Protein AF-A0AA39I7A7-F1 (afdb_monomer_lite)

Secondary structure (DSSP, 8-state):
------------------B-TTT-PBP-EE-EEETTTTEEE-GGGPPEEE-GGG-EEE-----B-SS---GGGTT-TTTHHHHHHHBTTTTTHHHHHTT----S-TT-S-S-STT-

Structure (mmCIF, N/CA/C/O backbone):
data_AF-A0AA39I7A7-F1
#
_entry.id   AF-A0AA39I7A7-F1
#
loop_
_atom_site.group_PDB
_atom_site.id
_atom_site.type_symbol
_atom_site.label_atom_id
_atom_site.label_alt_id
_atom_site.label_comp_id
_atom_site.label_asym_id
_atom_site.label_entity_id
_atom_site.label_seq_id
_atom_site.pdbx_PDB_ins_code
_atom_site.Cartn_x
_atom_site.Cartn_y
_atom_site.Cartn_z
_atom_site.occupancy
_atom_site.B_iso_or_equiv
_atom_site.auth_seq_id
_atom_site.auth_comp_id
_atom_site.auth_asym_id
_atom_site.auth_atom_id
_atom_site.pdbx_PDB_model_num
ATOM 1 N N . MET A 1 1 ? 18.114 45.024 33.161 1.00 41.19 1 MET A N 1
ATOM 2 C CA . MET A 1 1 ? 17.557 44.837 31.804 1.00 41.19 1 MET A CA 1
ATOM 3 C C . MET A 1 1 ? 18.056 43.497 31.281 1.00 41.19 1 MET A C 1
ATOM 5 O O . MET A 1 1 ? 19.151 43.435 30.750 1.00 41.19 1 MET A O 1
ATOM 9 N N . ILE A 1 2 ? 17.320 42.414 31.535 1.00 47.56 2 ILE A N 1
ATOM 10 C CA . ILE A 1 2 ? 17.619 41.074 31.006 1.00 47.56 2 ILE A CA 1
ATOM 11 C C . ILE A 1 2 ? 16.322 40.621 30.344 1.00 47.56 2 ILE A C 1
ATOM 13 O O . ILE A 1 2 ? 15.436 40.072 30.991 1.00 47.56 2 ILE A O 1
ATOM 17 N N . THR A 1 3 ? 16.140 40.982 29.078 1.00 48.12 3 THR A N 1
ATOM 18 C CA . THR A 1 3 ? 15.045 40.455 28.263 1.00 48.12 3 THR A CA 1
ATOM 19 C C . THR A 1 3 ? 15.424 39.038 27.871 1.00 48.12 3 THR A C 1
ATOM 21 O O . THR A 1 3 ? 16.186 38.827 26.930 1.00 48.12 3 THR A O 1
ATOM 24 N N . SER A 1 4 ? 14.936 38.076 28.652 1.00 51.12 4 SER A N 1
ATOM 25 C CA . SER A 1 4 ? 14.983 36.651 28.353 1.00 51.12 4 SER A CA 1
ATOM 26 C C . SER A 1 4 ? 14.329 36.394 26.999 1.00 51.12 4 SER A C 1
ATOM 28 O O . SER A 1 4 ? 13.106 36.343 26.879 1.00 51.12 4 SER A O 1
ATOM 30 N N . VAL A 1 5 ? 15.160 36.238 25.972 1.00 51.59 5 VAL A N 1
ATOM 31 C CA . VAL A 1 5 ? 14.781 35.668 24.681 1.00 51.59 5 VAL A CA 1
ATOM 32 C C . VAL A 1 5 ? 14.544 34.180 24.925 1.00 51.59 5 VAL A C 1
ATOM 34 O O . VAL A 1 5 ? 15.424 33.346 24.732 1.00 51.59 5 VAL A O 1
ATOM 37 N N . ILE A 1 6 ? 13.356 33.844 25.431 1.00 55.53 6 ILE A N 1
ATOM 38 C CA . ILE A 1 6 ? 12.844 32.476 25.405 1.00 55.53 6 ILE A CA 1
ATOM 39 C C . ILE A 1 6 ? 12.492 32.221 23.944 1.00 55.53 6 ILE A C 1
ATOM 41 O O . ILE A 1 6 ? 11.380 32.476 23.485 1.00 55.53 6 ILE A O 1
ATOM 45 N N . LEU A 1 7 ? 13.508 31.800 23.195 1.00 52.06 7 LEU A N 1
ATOM 46 C CA . LEU A 1 7 ? 13.380 31.235 21.867 1.00 52.06 7 LEU A CA 1
ATOM 47 C C . LEU A 1 7 ? 12.585 29.938 22.037 1.00 52.06 7 LEU A C 1
ATOM 49 O O . LEU A 1 7 ? 13.145 28.874 22.287 1.00 52.06 7 LEU A O 1
ATOM 53 N N . LEU A 1 8 ? 11.257 30.061 22.008 1.00 49.97 8 LEU A N 1
ATOM 54 C CA . LEU A 1 8 ? 10.341 28.939 21.899 1.00 49.97 8 LEU A CA 1
ATOM 55 C C .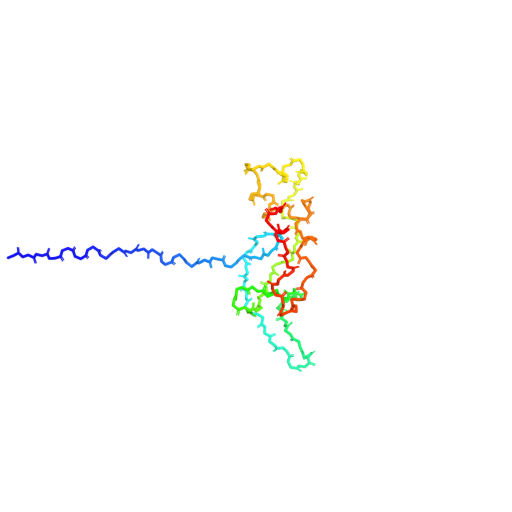 LEU A 1 8 ? 10.705 28.220 20.605 1.00 49.97 8 LEU A C 1
ATOM 57 O O . LEU A 1 8 ? 10.324 28.640 19.513 1.00 49.97 8 LEU A O 1
ATOM 61 N N . CYS A 1 9 ? 11.503 27.165 20.738 1.00 48.16 9 CYS A N 1
ATOM 62 C CA . CYS A 1 9 ? 11.735 26.194 19.695 1.00 48.16 9 CYS A CA 1
ATOM 63 C C . CYS A 1 9 ? 10.372 25.618 19.301 1.00 48.16 9 CYS A C 1
ATOM 65 O O . CYS A 1 9 ? 9.880 24.672 19.915 1.00 48.16 9 CYS A O 1
ATOM 67 N N . LEU A 1 10 ? 9.751 26.213 18.283 1.00 47.69 10 LEU A N 1
ATOM 68 C CA . LEU A 1 10 ? 8.667 25.629 17.509 1.00 47.69 10 LEU A CA 1
ATOM 69 C C . LEU A 1 10 ? 9.258 24.445 16.740 1.00 47.69 10 LEU A C 1
ATOM 71 O O . LEU A 1 10 ? 9.457 24.507 15.531 1.00 47.69 10 LEU A O 1
ATOM 75 N N . PHE A 1 11 ? 9.597 23.372 17.451 1.00 49.75 11 PHE A N 1
ATOM 76 C CA . PHE A 1 11 ? 9.712 22.073 16.821 1.00 49.75 11 PHE A CA 1
ATOM 77 C C . PHE A 1 11 ? 8.293 21.720 16.377 1.00 49.75 11 PHE A C 1
ATOM 79 O O . PHE A 1 11 ? 7.427 21.559 17.244 1.00 49.75 11 PHE A O 1
ATOM 86 N N . PRO A 1 12 ? 7.997 21.646 15.065 1.00 48.38 12 PRO A N 1
ATOM 87 C CA . PRO A 1 12 ? 6.757 21.026 14.648 1.00 48.38 12 PRO A CA 1
ATOM 88 C C . PRO A 1 12 ? 6.789 19.626 15.250 1.00 48.38 12 PRO A C 1
ATOM 90 O O . PRO A 1 12 ? 7.730 18.866 15.026 1.00 48.38 12 PRO A O 1
ATOM 93 N N . LEU A 1 13 ? 5.809 19.334 16.102 1.00 52.47 13 LEU A N 1
ATOM 94 C CA . LEU A 1 13 ? 5.603 18.013 16.662 1.00 52.47 13 LEU A CA 1
ATOM 95 C C . LEU A 1 13 ? 5.380 17.096 15.457 1.00 52.47 13 LEU A C 1
ATOM 97 O O . LEU A 1 13 ? 4.290 17.080 14.885 1.00 52.47 13 LEU A O 1
ATOM 101 N N . SER A 1 14 ? 6.440 16.437 14.992 1.00 50.28 14 SER A N 1
ATOM 102 C CA . SER A 1 14 ? 6.410 15.544 13.843 1.00 50.28 14 SER A CA 1
ATOM 103 C C . SER A 1 14 ? 5.451 14.413 14.180 1.00 50.28 14 SER A C 1
ATOM 105 O O . SER A 1 14 ? 5.834 13.434 14.820 1.00 50.28 14 SER A O 1
ATOM 107 N N . ARG A 1 15 ? 4.172 14.560 13.819 1.00 58.16 15 ARG A N 1
ATOM 108 C CA . ARG A 1 15 ? 3.214 13.461 13.879 1.00 58.16 15 ARG A CA 1
ATOM 109 C C . ARG A 1 15 ? 3.771 12.393 12.951 1.00 58.16 15 ARG A C 1
ATOM 111 O O . ARG A 1 15 ? 3.800 12.588 11.739 1.00 58.16 15 ARG A O 1
ATOM 118 N N . ALA A 1 16 ? 4.283 11.310 13.530 1.00 64.44 16 ALA A N 1
ATOM 119 C CA . ALA A 1 16 ? 4.681 10.144 12.766 1.00 64.44 16 ALA A CA 1
ATOM 120 C C . ALA A 1 16 ? 3.446 9.681 11.986 1.00 64.44 16 ALA A C 1
ATOM 122 O O . ALA A 1 16 ? 2.440 9.303 12.587 1.00 64.44 16 ALA A O 1
ATOM 123 N N . VAL A 1 17 ? 3.496 9.803 10.660 1.00 71.44 17 VAL A N 1
ATOM 124 C CA . VAL A 1 17 ? 2.422 9.328 9.791 1.00 71.44 17 VAL A CA 1
ATOM 125 C C . VAL A 1 17 ? 2.440 7.809 9.883 1.00 71.44 17 VAL A C 1
ATOM 127 O O . VAL A 1 17 ? 3.432 7.182 9.508 1.00 71.44 17 VAL A O 1
ATOM 130 N N . LEU A 1 18 ? 1.375 7.226 10.436 1.00 80.50 18 LEU A N 1
ATOM 131 C CA . LEU A 1 18 ? 1.188 5.780 10.401 1.00 80.50 18 LEU A CA 1
ATOM 132 C C . LEU A 1 18 ? 1.091 5.364 8.933 1.00 80.50 18 LEU A C 1
ATOM 134 O O . LEU A 1 18 ? 0.263 5.887 8.187 1.00 80.50 18 LEU A O 1
ATOM 138 N N . THR A 1 19 ? 1.968 4.454 8.527 1.00 81.81 19 THR A N 1
ATOM 139 C CA . THR A 1 19 ? 2.011 3.929 7.166 1.00 81.81 19 THR A CA 1
ATOM 140 C C . THR A 1 19 ? 1.565 2.482 7.166 1.00 81.81 19 THR A C 1
ATOM 142 O O . THR A 1 19 ? 1.840 1.720 8.094 1.00 81.81 19 THR A O 1
ATOM 145 N N . CYS A 1 20 ? 0.830 2.132 6.125 1.00 79.25 20 CYS A N 1
ATOM 146 C CA . CYS A 1 20 ? 0.351 0.792 5.893 1.00 79.25 20 CYS A CA 1
ATOM 147 C C . CYS A 1 20 ? 1.482 -0.080 5.345 1.00 79.25 20 CYS A C 1
ATOM 149 O O . CYS A 1 20 ? 2.291 0.396 4.540 1.00 79.25 20 CYS A O 1
ATOM 151 N N . PRO A 1 21 ? 1.546 -1.353 5.755 1.00 74.69 21 PRO A N 1
ATOM 152 C CA . PRO A 1 21 ? 2.501 -2.290 5.187 1.00 74.69 21 PRO A CA 1
ATOM 153 C C . PRO A 1 21 ? 2.214 -2.524 3.692 1.00 74.69 21 PRO A C 1
ATOM 155 O O . PRO A 1 21 ? 1.129 -2.221 3.192 1.00 74.69 21 PRO A O 1
ATOM 158 N N . GLY A 1 22 ? 3.206 -3.021 2.954 1.00 76.25 22 GLY A N 1
ATOM 159 C CA . GLY A 1 22 ? 3.090 -3.278 1.516 1.00 76.25 22 GLY A CA 1
ATOM 160 C C . GLY A 1 22 ? 3.241 -2.030 0.640 1.00 76.25 22 GLY A C 1
ATOM 161 O O . GLY A 1 22 ? 4.215 -1.945 -0.095 1.00 76.25 22 GLY A O 1
ATOM 162 N N . ASN A 1 23 ? 2.335 -1.046 0.723 1.00 75.56 23 ASN A N 1
ATOM 163 C CA . ASN A 1 23 ? 2.344 0.128 -0.176 1.00 75.56 23 ASN A CA 1
ATOM 164 C C . ASN A 1 23 ? 2.809 1.448 0.474 1.00 75.56 23 ASN A C 1
ATOM 166 O O . ASN A 1 23 ? 2.674 2.509 -0.126 1.00 75.56 23 ASN A O 1
ATOM 170 N N . LEU A 1 24 ? 3.267 1.425 1.737 1.00 79.62 24 LEU A N 1
ATOM 171 C CA . LEU A 1 24 ? 3.657 2.605 2.546 1.00 79.62 24 LEU A CA 1
ATOM 172 C C . LEU A 1 24 ? 2.682 3.797 2.480 1.00 79.62 24 LEU A C 1
ATOM 174 O O . LEU A 1 24 ? 3.045 4.937 2.787 1.00 79.62 24 LEU A O 1
ATOM 178 N N . GLY A 1 25 ? 1.432 3.538 2.098 1.00 79.44 25 GLY A N 1
ATOM 179 C CA . GLY A 1 25 ? 0.380 4.535 2.030 1.00 79.44 25 GLY A CA 1
ATOM 180 C C . GLY A 1 25 ? -0.001 4.993 3.435 1.00 79.44 25 GLY A C 1
ATOM 181 O O . GLY A 1 25 ? 0.217 4.261 4.403 1.00 79.44 25 GLY A O 1
ATOM 182 N N . PRO A 1 26 ? -0.565 6.198 3.588 1.00 82.75 26 PRO A N 1
ATOM 183 C CA . PRO A 1 26 ? -1.030 6.649 4.888 1.00 82.75 26 PRO A CA 1
ATOM 184 C C . PRO A 1 26 ? -2.206 5.786 5.359 1.00 82.75 26 PRO A C 1
ATOM 186 O O . PRO A 1 26 ? -3.164 5.567 4.615 1.00 82.75 26 PRO A O 1
ATOM 189 N N . ALA A 1 27 ? -2.161 5.348 6.615 1.00 84.75 27 ALA A N 1
ATOM 190 C CA . ALA A 1 27 ? -3.357 4.872 7.296 1.00 84.75 27 ALA A CA 1
ATOM 191 C C . ALA A 1 27 ? -4.306 6.062 7.487 1.00 84.75 27 ALA A C 1
ATOM 193 O O . ALA A 1 27 ? -3.882 7.124 7.954 1.00 84.75 27 ALA A O 1
ATOM 194 N N . TYR A 1 28 ? -5.573 5.911 7.101 1.00 85.12 28 TYR A N 1
ATOM 195 C CA . TYR A 1 28 ? -6.494 7.050 7.006 1.00 85.12 28 TYR A CA 1
ATOM 196 C C . TYR A 1 28 ? -7.603 7.056 8.068 1.00 85.12 28 TYR A C 1
ATOM 198 O O . TYR A 1 28 ? -8.206 8.104 8.294 1.00 85.12 28 TYR A O 1
ATOM 206 N N . LEU A 1 29 ? -7.869 5.930 8.742 1.00 87.31 29 LEU A N 1
ATOM 207 C CA . LEU A 1 29 ? -8.895 5.836 9.789 1.00 87.31 29 LEU A CA 1
ATOM 208 C C . LEU A 1 29 ? -8.586 4.701 10.777 1.00 87.31 29 LEU A C 1
ATOM 210 O O . LEU A 1 29 ? -8.018 3.695 10.375 1.00 87.31 29 LEU A O 1
ATOM 214 N N . GLU A 1 30 ? -8.964 4.846 12.048 1.00 88.50 30 GLU A N 1
ATOM 215 C CA . GLU A 1 30 ? -9.006 3.729 13.008 1.00 88.50 30 GLU A CA 1
ATOM 216 C C . GLU A 1 30 ? -10.235 2.854 12.705 1.00 88.50 30 GLU A C 1
ATOM 218 O O . GLU A 1 30 ? -11.311 3.371 12.401 1.00 88.50 30 GLU A O 1
ATOM 223 N N . CYS A 1 31 ? -10.086 1.536 12.750 1.00 88.19 31 CYS A N 1
ATOM 224 C CA . CYS A 1 31 ? -11.194 0.627 12.483 1.00 88.19 31 CYS A CA 1
ATOM 225 C C . CYS A 1 31 ? -12.327 0.804 13.488 1.00 88.19 31 CYS A C 1
ATOM 227 O O . CYS A 1 31 ? -12.093 1.060 14.670 1.00 88.19 31 CYS A O 1
ATOM 229 N N . LYS A 1 32 ? -13.562 0.628 13.015 1.00 91.12 32 LYS A N 1
ATOM 230 C CA . LYS A 1 32 ? -14.742 0.641 13.875 1.00 91.12 32 LYS A CA 1
ATOM 231 C C . LYS A 1 32 ? -15.255 -0.781 14.040 1.00 91.12 32 LYS A C 1
ATOM 233 O O . LYS A 1 32 ? -15.397 -1.493 13.053 1.00 91.12 32 LYS A O 1
ATOM 238 N N . TYR A 1 33 ? -15.570 -1.164 15.269 1.00 88.94 33 TYR A N 1
ATOM 239 C CA . TYR A 1 33 ? -16.266 -2.416 15.525 1.00 88.94 33 TYR A CA 1
ATOM 240 C C . TYR A 1 33 ? -17.723 -2.312 15.054 1.00 88.94 33 TYR A C 1
ATOM 242 O O . TYR A 1 33 ? -18.431 -1.370 15.424 1.00 88.94 33 TYR A O 1
ATOM 250 N N . ASP A 1 34 ? -18.147 -3.255 14.220 1.00 88.75 34 ASP A N 1
ATOM 251 C CA . ASP A 1 34 ? -19.524 -3.418 13.765 1.00 88.75 34 ASP A CA 1
ATOM 252 C C . ASP A 1 34 ? -20.184 -4.542 14.576 1.00 88.75 34 ASP A C 1
ATOM 254 O O . ASP A 1 34 ? -19.743 -5.692 14.527 1.00 88.75 34 ASP A O 1
ATOM 258 N N . GLU A 1 35 ? -21.211 -4.202 15.361 1.00 92.06 35 GLU A N 1
ATOM 259 C CA . GLU A 1 35 ? -21.904 -5.152 16.242 1.00 92.06 35 GLU A CA 1
ATOM 260 C C . GLU A 1 35 ? -22.780 -6.145 15.467 1.00 92.06 35 GLU A C 1
ATOM 262 O O . GLU A 1 35 ? -22.934 -7.284 15.908 1.00 92.06 35 GLU A O 1
ATOM 267 N N . ASP A 1 36 ? -23.310 -5.750 14.306 1.00 91.25 36 ASP A N 1
ATOM 268 C CA . ASP A 1 36 ? -24.191 -6.592 13.490 1.00 91.25 36 ASP A CA 1
ATOM 269 C C . ASP A 1 36 ? -23.396 -7.712 12.804 1.00 91.25 36 ASP A C 1
ATOM 271 O O . ASP A 1 36 ? -23.874 -8.839 12.657 1.00 91.25 36 ASP A O 1
ATOM 275 N N . LEU A 1 37 ? -22.158 -7.408 12.404 1.00 85.62 37 LEU A N 1
ATOM 276 C CA . LEU A 1 37 ? -21.224 -8.362 11.798 1.00 85.62 37 LEU A CA 1
ATOM 277 C C . LEU A 1 37 ? -20.288 -9.024 12.820 1.00 85.62 37 LEU A C 1
ATOM 279 O O . LEU A 1 37 ? -19.632 -10.016 12.500 1.00 85.62 37 LEU A O 1
ATOM 283 N N . GLY A 1 38 ? -20.199 -8.477 14.034 1.00 86.06 38 GLY A N 1
ATOM 284 C CA . GLY A 1 38 ? -19.309 -8.949 15.093 1.00 86.06 38 GLY A CA 1
ATOM 285 C C . GLY A 1 38 ? -17.816 -8.790 14.780 1.00 86.06 38 GLY A C 1
ATOM 286 O O . GLY A 1 38 ? -17.003 -9.542 15.325 1.00 86.06 38 GLY A O 1
ATOM 287 N N . GLN A 1 39 ? -17.433 -7.848 13.911 1.00 84.94 39 GLN A N 1
ATOM 288 C CA . GLN A 1 39 ? -16.052 -7.673 13.437 1.00 84.94 39 GLN A CA 1
ATOM 289 C C . GLN A 1 39 ? -15.657 -6.199 13.256 1.00 84.94 39 GLN A C 1
ATOM 291 O O . GLN A 1 39 ? -16.507 -5.326 13.104 1.00 84.94 39 GLN A O 1
ATOM 296 N N . ASP A 1 40 ? -14.349 -5.925 13.227 1.00 84.69 40 ASP A N 1
ATOM 297 C CA . ASP A 1 40 ? -13.819 -4.601 12.882 1.00 84.69 40 ASP A CA 1
ATOM 298 C C . ASP A 1 40 ? -13.925 -4.349 11.376 1.00 84.69 40 ASP A C 1
ATOM 300 O O . ASP A 1 40 ? -13.484 -5.173 10.571 1.00 84.69 40 ASP A O 1
ATOM 304 N N . VAL A 1 41 ? -14.476 -3.198 10.995 1.00 87.75 41 VAL A N 1
ATOM 305 C CA . VAL A 1 41 ? -14.730 -2.832 9.600 1.00 87.75 41 VAL A CA 1
ATOM 306 C C . VAL A 1 41 ? -14.145 -1.471 9.240 1.00 87.75 41 VAL A C 1
ATOM 308 O O . VAL A 1 41 ? -14.021 -0.561 10.069 1.00 87.75 41 VAL A O 1
ATOM 311 N N . CYS A 1 42 ? -13.840 -1.329 7.952 1.00 86.00 42 CYS A N 1
ATOM 312 C CA . CYS A 1 42 ? -13.484 -0.071 7.313 1.00 86.00 42 CYS A CA 1
ATOM 313 C C . CYS A 1 42 ? -14.542 0.354 6.290 1.00 86.00 42 CYS A C 1
ATOM 315 O O . CYS A 1 42 ? -15.224 -0.492 5.701 1.00 86.00 42 CYS A O 1
ATOM 317 N N . PRO A 1 43 ? -14.663 1.665 6.017 1.00 79.25 43 PRO A N 1
ATOM 318 C CA . PRO A 1 43 ? -15.478 2.142 4.909 1.00 79.25 43 PRO A CA 1
ATOM 319 C C . PRO A 1 43 ? -14.936 1.610 3.572 1.00 79.25 43 PRO A C 1
ATOM 321 O O . PRO A 1 43 ? -13.742 1.378 3.422 1.00 79.25 43 PRO A O 1
ATOM 324 N N . ALA A 1 44 ? -15.825 1.423 2.593 1.00 73.62 44 ALA A N 1
ATOM 325 C CA . ALA A 1 44 ? -15.502 0.904 1.257 1.00 73.62 44 ALA A CA 1
ATOM 326 C C . ALA A 1 44 ? -14.954 -0.541 1.200 1.00 73.62 44 ALA A C 1
ATOM 328 O O . ALA A 1 44 ? -14.452 -0.956 0.159 1.00 73.62 44 ALA A O 1
ATOM 329 N N . GLY A 1 45 ? -15.092 -1.325 2.277 1.00 64.00 45 GLY A N 1
ATOM 330 C CA . GLY A 1 45 ? -14.752 -2.752 2.271 1.00 64.00 45 GLY A CA 1
ATOM 331 C C . GLY A 1 45 ? -13.251 -3.047 2.270 1.00 64.00 45 GLY A C 1
ATOM 332 O O . GLY A 1 45 ? -12.854 -4.149 1.905 1.00 64.00 45 GLY A O 1
ATOM 333 N N . THR A 1 46 ? -12.413 -2.081 2.658 1.00 75.00 46 THR A N 1
ATOM 334 C CA . THR A 1 46 ? -10.986 -2.337 2.889 1.00 75.00 46 THR A CA 1
ATOM 335 C C . THR A 1 46 ? -10.776 -3.125 4.180 1.00 75.00 46 THR A C 1
ATOM 337 O O . THR A 1 46 ? -11.626 -3.132 5.070 1.00 75.00 46 THR A O 1
ATOM 340 N N . GLU A 1 47 ? -9.619 -3.760 4.316 1.00 74.25 47 GLU A N 1
ATOM 341 C CA . GLU A 1 47 ? -9.309 -4.562 5.496 1.00 74.25 47 GLU A CA 1
ATOM 342 C C . GLU A 1 47 ? -8.723 -3.726 6.642 1.00 74.25 47 GLU A C 1
ATOM 344 O O . GLU A 1 47 ? -8.045 -2.712 6.442 1.00 74.25 47 GLU A O 1
ATOM 349 N N . CYS A 1 48 ? -8.994 -4.186 7.863 1.00 81.38 48 CYS A N 1
ATOM 350 C CA . CYS A 1 48 ? -8.433 -3.646 9.092 1.00 81.38 48 CYS A CA 1
ATOM 351 C C . CYS A 1 48 ? -7.060 -4.247 9.373 1.00 81.38 48 CYS A C 1
ATOM 353 O O . CYS A 1 48 ? -6.936 -5.454 9.577 1.00 81.38 48 CYS A O 1
ATOM 355 N N . VAL A 1 49 ? -6.040 -3.398 9.475 1.00 78.25 49 VAL A N 1
ATOM 356 C CA .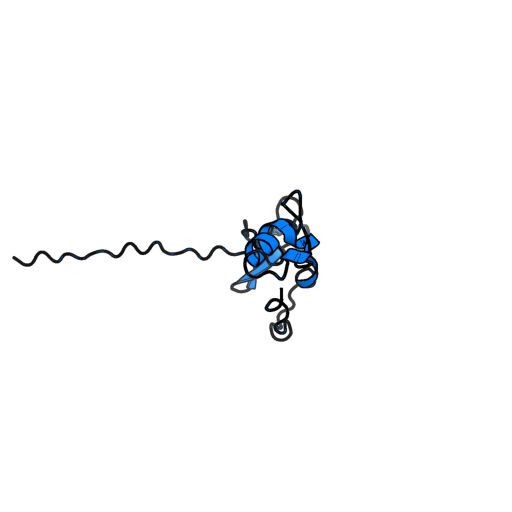 VAL A 1 49 ? -4.664 -3.814 9.762 1.00 78.25 49 VAL A CA 1
ATOM 357 C C . VAL A 1 49 ? -4.267 -3.348 11.155 1.00 78.25 49 VAL A C 1
ATOM 359 O O . VAL A 1 49 ? -4.386 -2.168 11.478 1.00 78.25 49 VAL A O 1
ATOM 362 N N . THR A 1 50 ? -3.771 -4.261 11.990 1.00 78.00 50 THR A N 1
ATOM 363 C CA . THR A 1 50 ? -3.197 -3.898 13.290 1.00 78.00 50 THR A CA 1
ATOM 364 C C . THR A 1 50 ? -1.884 -3.150 13.075 1.00 78.00 50 THR A C 1
ATOM 366 O O . THR A 1 50 ? -0.944 -3.678 12.486 1.00 78.00 50 THR A O 1
ATOM 369 N N . LEU A 1 51 ? -1.824 -1.915 13.557 1.00 74.94 51 LEU A N 1
ATOM 370 C CA . LEU A 1 51 ? -0.634 -1.075 13.570 1.00 74.94 51 LEU A CA 1
ATOM 371 C C . LEU A 1 51 ? -0.203 -0.833 15.027 1.00 74.94 51 LEU A C 1
ATOM 373 O O . LEU A 1 51 ? -0.476 -1.630 15.926 1.00 74.94 51 LEU A O 1
ATOM 377 N N . ARG A 1 52 ? 0.537 0.257 15.244 1.00 71.62 52 ARG A N 1
ATOM 378 C CA . ARG A 1 52 ? 1.129 0.639 16.527 1.00 71.62 52 ARG A CA 1
ATOM 379 C C . ARG A 1 52 ? 0.118 0.561 17.682 1.00 71.62 52 ARG A C 1
ATOM 381 O O . ARG A 1 52 ? -1.030 0.976 17.534 1.00 71.62 52 ARG A O 1
ATOM 388 N N . ASP A 1 53 ? 0.599 0.082 18.830 1.00 75.31 53 ASP A N 1
ATOM 389 C CA . ASP A 1 53 ? -0.157 -0.020 20.084 1.00 75.31 53 ASP A CA 1
ATOM 390 C C . ASP A 1 53 ? -1.398 -0.932 19.977 1.00 75.31 53 ASP A C 1
ATOM 392 O O . ASP A 1 53 ? -2.425 -0.664 20.593 1.00 75.31 53 ASP A O 1
ATOM 396 N N . GLU A 1 54 ? -1.306 -1.991 19.158 1.00 72.56 54 GLU A N 1
ATOM 397 C CA . GLU A 1 54 ? -2.355 -3.006 18.928 1.00 72.56 54 GLU A CA 1
ATOM 398 C C . GLU A 1 54 ? -3.670 -2.457 18.349 1.00 72.56 54 GLU A C 1
ATOM 400 O O . GLU A 1 54 ? -4.674 -3.165 18.252 1.00 72.56 54 GLU A O 1
ATOM 405 N N . LYS A 1 55 ? -3.664 -1.201 17.904 1.00 83.25 55 LYS A N 1
ATOM 406 C CA . LYS A 1 55 ? -4.817 -0.558 17.282 1.00 83.25 55 LYS A CA 1
ATOM 407 C C . LYS A 1 55 ? -4.941 -0.943 15.819 1.00 83.25 55 LYS A C 1
ATOM 409 O O . LYS A 1 55 ? -3.947 -1.013 15.100 1.00 83.25 55 LYS A O 1
ATOM 414 N N . LYS A 1 56 ? -6.174 -1.129 15.356 1.00 84.31 56 LYS A N 1
ATOM 415 C CA . LYS A 1 56 ? -6.474 -1.465 13.962 1.00 84.31 56 LYS A CA 1
ATOM 416 C C . LYS A 1 56 ? -6.796 -0.211 13.164 1.00 84.31 56 LYS A C 1
ATOM 418 O O . LYS A 1 56 ? -7.544 0.640 13.632 1.00 84.31 56 LYS A O 1
ATOM 423 N N . TYR A 1 57 ? -6.259 -0.115 11.956 1.00 85.25 57 TYR A N 1
ATOM 424 C CA . TYR A 1 57 ? -6.488 1.001 11.050 1.00 85.25 57 TYR A CA 1
ATOM 425 C C . TYR A 1 57 ? -6.841 0.524 9.647 1.00 85.25 57 TYR A C 1
ATOM 427 O O . TYR A 1 57 ? -6.445 -0.556 9.211 1.00 85.25 57 TYR A O 1
ATOM 435 N N . CYS A 1 58 ? -7.552 1.387 8.938 1.00 85.31 58 CYS A N 1
ATOM 436 C CA . CYS A 1 58 ? -7.917 1.231 7.550 1.00 85.31 58 CYS A CA 1
ATOM 437 C C . CYS A 1 58 ? -6.773 1.675 6.651 1.00 85.31 58 CYS A C 1
ATOM 439 O O . CYS A 1 58 ? -6.282 2.810 6.734 1.00 85.31 58 CYS A O 1
ATOM 441 N N . CYS A 1 59 ? -6.384 0.756 5.780 1.00 83.00 59 CYS A N 1
ATOM 442 C CA . CYS A 1 59 ? -5.342 0.944 4.793 1.00 83.00 59 CYS A CA 1
ATOM 443 C C . CYS A 1 59 ? -5.938 0.943 3.386 1.00 83.00 59 CYS A C 1
ATOM 445 O O . CYS A 1 59 ? -6.944 0.269 3.145 1.00 83.00 59 CYS A O 1
ATOM 447 N N . PRO A 1 60 ? -5.366 1.715 2.446 1.00 81.19 60 PRO A N 1
ATOM 448 C CA . PRO A 1 60 ? -5.729 1.568 1.046 1.00 81.19 60 PRO A CA 1
ATOM 449 C C . PRO A 1 60 ? -5.361 0.154 0.564 1.00 81.19 60 PRO A C 1
ATOM 451 O O . PRO A 1 60 ? -4.438 -0.453 1.120 1.00 81.19 60 PRO A O 1
ATOM 454 N N . PRO A 1 61 ? -6.050 -0.371 -0.465 1.00 79.94 61 PRO A N 1
ATOM 455 C CA . PRO A 1 61 ? -5.687 -1.651 -1.057 1.00 79.94 61 PRO A CA 1
ATOM 456 C C . PRO A 1 61 ? -4.227 -1.624 -1.525 1.00 79.94 61 PRO A C 1
ATOM 458 O O . PRO A 1 61 ? -3.735 -0.613 -2.038 1.00 79.94 61 PRO A O 1
ATOM 461 N N . CYS A 1 62 ? -3.517 -2.733 -1.316 1.00 80.94 62 CYS A N 1
ATOM 462 C CA . CYS A 1 62 ? -2.128 -2.836 -1.735 1.00 80.94 62 CYS A CA 1
ATOM 463 C C . CYS A 1 62 ? -2.053 -3.151 -3.233 1.00 80.94 62 CYS A C 1
ATOM 465 O O . CYS A 1 62 ? -2.257 -4.287 -3.662 1.00 80.94 62 CYS A O 1
ATOM 467 N N . GLU A 1 63 ? -1.780 -2.122 -4.034 1.00 85.94 63 GLU A N 1
ATOM 468 C CA . GLU A 1 63 ? -1.746 -2.188 -5.495 1.00 85.94 63 GLU A CA 1
ATOM 469 C C . GLU A 1 63 ? -0.662 -1.267 -6.071 1.00 85.94 63 GLU A C 1
ATOM 471 O O . GLU A 1 63 ? -0.112 -0.409 -5.376 1.00 85.94 63 GLU A O 1
ATOM 476 N N . ASP A 1 64 ? -0.359 -1.440 -7.358 1.00 91.12 64 ASP A N 1
ATOM 477 C CA . ASP A 1 64 ? 0.508 -0.515 -8.084 1.00 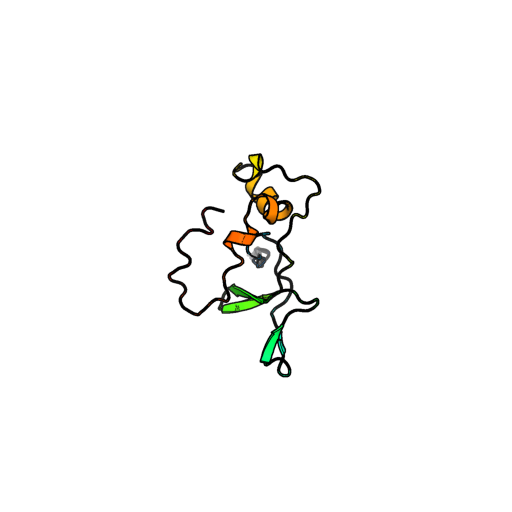91.12 64 ASP A CA 1
ATOM 478 C C . ASP A 1 64 ? -0.271 0.767 -8.408 1.00 91.12 64 ASP A C 1
ATOM 480 O O . ASP A 1 64 ? -1.331 0.723 -9.032 1.00 91.12 64 ASP A O 1
ATOM 484 N N . LEU A 1 65 ? 0.259 1.911 -7.977 1.00 90.25 65 LEU A N 1
ATOM 485 C CA . LEU A 1 65 ? -0.302 3.236 -8.252 1.00 90.25 65 LEU A CA 1
ATOM 486 C C . LEU A 1 65 ? 0.306 3.865 -9.509 1.00 90.25 65 LEU A C 1
ATOM 488 O O . LEU A 1 65 ? -0.330 4.698 -10.154 1.00 90.25 65 LEU A O 1
ATOM 492 N N . ALA A 1 66 ? 1.545 3.505 -9.850 1.00 92.06 66 ALA A N 1
ATOM 493 C CA . ALA A 1 66 ? 2.187 3.983 -11.065 1.00 92.06 66 ALA A CA 1
ATOM 494 C C . ALA A 1 66 ? 1.730 3.178 -12.287 1.00 92.06 66 ALA A C 1
ATOM 496 O O . ALA A 1 66 ? 1.679 1.953 -12.267 1.00 92.06 66 ALA A O 1
ATOM 497 N N . GLU A 1 67 ? 1.515 3.869 -13.410 1.00 90.94 67 GLU A N 1
ATOM 498 C CA . GLU A 1 67 ? 1.168 3.234 -14.692 1.00 90.94 67 GLU A CA 1
ATOM 499 C C . GLU A 1 67 ? 2.271 2.304 -15.227 1.00 90.94 67 GLU A C 1
ATOM 501 O O . GLU A 1 67 ? 2.017 1.440 -16.066 1.00 90.94 67 GLU A O 1
ATOM 506 N N . ARG A 1 68 ? 3.523 2.512 -14.795 1.00 91.88 68 ARG A N 1
ATOM 507 C CA . ARG A 1 68 ? 4.687 1.742 -15.244 1.00 91.88 68 ARG A CA 1
ATOM 508 C C . ARG A 1 68 ? 5.601 1.397 -14.081 1.00 91.88 68 ARG A C 1
ATOM 510 O O . ARG A 1 68 ? 6.392 2.228 -13.634 1.00 91.88 68 ARG A O 1
ATOM 517 N N . CYS A 1 69 ? 5.544 0.136 -13.684 1.00 93.00 69 CYS A N 1
ATOM 518 C CA . CYS A 1 69 ? 6.447 -0.466 -12.720 1.00 93.00 69 CYS A CA 1
ATOM 519 C C . CYS A 1 69 ? 7.421 -1.407 -13.438 1.00 93.00 69 CYS A C 1
ATOM 521 O O . CYS A 1 69 ? 7.011 -2.223 -14.261 1.00 93.00 69 CYS A O 1
ATOM 523 N N . ASP A 1 70 ? 8.718 -1.272 -13.152 1.00 94.25 70 ASP A N 1
ATOM 524 C CA . ASP A 1 70 ? 9.753 -2.176 -13.663 1.00 94.25 70 ASP A CA 1
ATOM 525 C C . ASP A 1 70 ? 10.386 -2.909 -12.470 1.00 94.25 70 ASP A C 1
ATOM 527 O O . ASP A 1 70 ? 11.015 -2.262 -11.620 1.00 94.25 70 ASP A O 1
ATOM 531 N N . PRO A 1 71 ? 10.249 -4.247 -12.393 1.00 91.00 71 PRO A N 1
ATOM 532 C CA . PRO A 1 71 ? 10.719 -5.033 -11.257 1.00 91.00 71 PRO A CA 1
ATOM 533 C C . PRO A 1 71 ? 12.235 -4.939 -11.034 1.00 91.00 71 PRO A C 1
ATOM 535 O O . PRO A 1 71 ? 12.722 -5.209 -9.936 1.00 91.00 71 PRO A O 1
ATOM 538 N N . LYS A 1 72 ? 13.011 -4.496 -12.033 1.00 92.19 72 LYS A N 1
ATOM 539 C CA . LYS A 1 72 ? 14.457 -4.258 -11.887 1.00 92.19 72 LYS A CA 1
ATOM 540 C C . LYS A 1 72 ? 14.786 -3.186 -10.851 1.00 92.19 72 LYS A C 1
ATOM 542 O O . LYS A 1 72 ? 15.912 -3.153 -10.353 1.00 92.19 72 LYS A O 1
ATOM 547 N N . TYR A 1 73 ? 13.844 -2.298 -10.542 1.00 91.19 73 TYR A N 1
ATOM 548 C CA . TYR A 1 73 ? 14.060 -1.213 -9.592 1.00 91.19 73 TYR A CA 1
ATOM 549 C C . TYR A 1 73 ? 13.610 -1.529 -8.167 1.00 91.19 73 TYR A C 1
ATOM 551 O O . TYR A 1 73 ? 13.955 -0.752 -7.281 1.00 91.19 73 TYR A O 1
ATOM 559 N N . CYS A 1 74 ? 12.916 -2.645 -7.921 1.00 87.25 74 CYS A N 1
ATOM 560 C CA . CYS A 1 74 ? 12.403 -2.991 -6.589 1.00 87.25 74 CYS A CA 1
ATOM 561 C C . CYS A 1 74 ? 13.515 -3.023 -5.534 1.00 87.25 74 CYS A C 1
ATOM 563 O O . CYS A 1 74 ? 13.415 -2.383 -4.500 1.00 87.25 74 CYS A O 1
ATOM 565 N N . ASN A 1 75 ? 14.654 -3.638 -5.861 1.00 85.88 75 ASN A N 1
ATOM 566 C CA . ASN A 1 75 ? 15.807 -3.721 -4.956 1.00 85.88 75 ASN A CA 1
ATOM 567 C C . ASN A 1 75 ? 16.824 -2.583 -5.153 1.00 85.88 75 ASN A C 1
ATOM 569 O O . ASN A 1 75 ? 17.945 -2.633 -4.643 1.00 85.88 75 ASN A O 1
ATOM 573 N N . ASN A 1 76 ? 16.488 -1.559 -5.941 1.00 89.06 76 ASN A N 1
ATOM 574 C CA . ASN A 1 76 ? 17.385 -0.437 -6.176 1.00 89.06 76 ASN A CA 1
ATOM 575 C C . ASN A 1 76 ? 17.208 0.599 -5.064 1.00 89.06 76 ASN A C 1
ATOM 577 O O . ASN A 1 76 ? 16.189 1.281 -5.022 1.00 89.06 76 ASN A O 1
ATOM 581 N N . MET A 1 77 ? 18.223 0.791 -4.215 1.00 89.06 77 MET A N 1
ATOM 582 C CA . MET A 1 77 ? 18.152 1.714 -3.068 1.00 89.06 77 MET A CA 1
ATOM 583 C C . MET A 1 77 ? 17.688 3.133 -3.429 1.00 89.06 77 MET A C 1
ATOM 585 O O . MET A 1 77 ? 17.019 3.784 -2.630 1.00 89.06 77 MET A O 1
ATOM 589 N N . ARG A 1 78 ? 18.001 3.619 -4.639 1.00 92.38 78 ARG A N 1
ATOM 590 C CA . ARG A 1 78 ? 17.563 4.943 -5.108 1.00 92.38 78 ARG A CA 1
ATOM 591 C C . ARG A 1 78 ? 16.050 5.013 -5.326 1.00 92.38 78 ARG A C 1
ATOM 593 O O . ARG A 1 78 ? 15.462 6.077 -5.156 1.00 92.38 78 ARG A O 1
ATOM 600 N N . TYR A 1 79 ? 15.443 3.903 -5.731 1.00 89.06 79 TYR A N 1
ATOM 601 C CA . TYR A 1 79 ? 14.026 3.806 -6.069 1.00 89.06 79 TYR A CA 1
ATOM 602 C C . TYR A 1 79 ? 13.213 3.035 -5.036 1.00 89.06 79 TYR A C 1
ATOM 604 O O . TYR A 1 79 ? 11.998 3.040 -5.159 1.00 89.06 79 TYR A O 1
ATOM 612 N N . LEU A 1 80 ? 13.839 2.454 -4.010 1.00 85.44 80 LEU A N 1
ATOM 613 C CA . LEU A 1 80 ? 13.197 1.595 -3.015 1.00 85.44 80 LEU A CA 1
ATOM 614 C C . LEU A 1 80 ? 11.926 2.229 -2.447 1.00 85.44 80 LEU A C 1
ATOM 616 O O . LEU A 1 80 ? 10.847 1.668 -2.567 1.00 85.44 80 LEU A O 1
ATOM 620 N N . ARG A 1 81 ? 12.020 3.467 -1.944 1.00 87.00 81 ARG A N 1
ATOM 621 C CA . ARG A 1 81 ? 10.851 4.179 -1.411 1.00 87.00 81 ARG A CA 1
ATOM 622 C C . ARG A 1 81 ? 9.752 4.362 -2.457 1.00 87.00 81 ARG A C 1
ATOM 624 O O . ARG A 1 81 ? 8.593 4.161 -2.135 1.00 87.00 81 ARG A O 1
ATOM 631 N N . LYS A 1 82 ? 10.118 4.729 -3.689 1.00 90.12 82 LYS A N 1
ATOM 632 C CA . LYS A 1 82 ? 9.163 4.926 -4.787 1.00 90.12 82 LYS A CA 1
ATOM 633 C C . LYS A 1 82 ? 8.489 3.611 -5.171 1.00 90.12 82 LYS A C 1
ATOM 635 O O . LYS A 1 82 ? 7.280 3.568 -5.339 1.00 90.12 82 LYS A O 1
ATOM 640 N N . MET A 1 83 ? 9.270 2.546 -5.296 1.00 90.56 83 MET A N 1
ATOM 641 C CA . MET A 1 83 ? 8.777 1.215 -5.630 1.00 90.56 83 MET A CA 1
ATOM 642 C C . MET A 1 83 ? 7.851 0.695 -4.537 1.00 90.56 83 MET A C 1
ATOM 644 O O . MET A 1 83 ? 6.816 0.115 -4.834 1.00 90.56 83 MET A O 1
ATOM 648 N N . HIS A 1 84 ? 8.171 0.994 -3.283 1.00 86.38 84 HIS A N 1
ATOM 649 C CA . HIS A 1 84 ? 7.360 0.612 -2.144 1.00 86.38 84 HIS A CA 1
ATOM 650 C C . HIS A 1 84 ? 6.072 1.439 -2.014 1.00 86.38 84 HIS A C 1
ATOM 652 O O . HIS A 1 84 ? 5.111 0.930 -1.456 1.00 86.38 84 HIS A O 1
ATOM 658 N N . THR A 1 85 ? 6.024 2.674 -2.529 1.00 86.62 85 THR A N 1
ATOM 659 C CA . THR A 1 85 ? 4.813 3.519 -2.500 1.00 86.62 85 THR A CA 1
ATOM 660 C C . THR A 1 85 ? 3.955 3.466 -3.759 1.00 86.62 85 THR A C 1
ATOM 662 O O . THR A 1 85 ? 2.791 3.843 -3.713 1.00 86.62 85 THR A O 1
ATOM 665 N N . GLU A 1 86 ? 4.536 3.122 -4.907 1.00 91.75 86 GLU A N 1
ATOM 666 C CA . GLU A 1 86 ? 3.859 3.210 -6.207 1.00 91.75 86 GLU A CA 1
ATOM 667 C C . GLU A 1 86 ? 3.817 1.882 -6.967 1.00 91.75 86 GLU A C 1
ATOM 669 O O . GLU A 1 86 ? 3.024 1.757 -7.894 1.00 91.75 86 GLU A O 1
ATOM 674 N N . CYS A 1 87 ? 4.656 0.909 -6.611 1.00 92.69 87 CYS A N 1
ATOM 675 C CA . CYS A 1 87 ? 4.830 -0.349 -7.344 1.00 92.69 87 CYS A CA 1
ATOM 676 C C . CYS A 1 87 ? 4.833 -1.571 -6.415 1.00 92.69 87 CYS A C 1
ATOM 678 O O . CYS A 1 87 ? 5.531 -2.561 -6.663 1.00 92.69 87 CYS A O 1
ATOM 680 N N . ALA A 1 88 ? 4.087 -1.490 -5.313 1.00 87.62 88 ALA A N 1
ATOM 681 C CA . ALA A 1 88 ? 4.132 -2.484 -4.255 1.00 87.62 88 ALA A CA 1
ATOM 682 C C . ALA A 1 88 ? 3.710 -3.885 -4.695 1.00 87.62 88 ALA A C 1
ATOM 684 O O . ALA A 1 88 ? 4.270 -4.876 -4.223 1.00 87.62 88 ALA A O 1
ATOM 685 N N . LYS A 1 89 ? 2.763 -3.991 -5.625 1.00 87.25 89 LYS A N 1
ATOM 686 C CA . LYS A 1 89 ? 2.302 -5.276 -6.147 1.00 87.25 89 LYS A CA 1
ATOM 687 C C . LYS A 1 89 ? 3.311 -5.852 -7.134 1.00 87.25 89 LYS A C 1
ATOM 689 O O . LYS A 1 89 ? 3.654 -7.026 -7.012 1.00 87.25 89 LYS A O 1
ATOM 694 N N . THR A 1 90 ? 3.846 -5.036 -8.042 1.00 90.25 90 THR A N 1
ATOM 695 C CA . THR A 1 90 ? 4.915 -5.439 -8.974 1.00 90.25 90 THR A CA 1
ATOM 696 C C . THR A 1 90 ? 6.163 -5.912 -8.228 1.00 90.25 90 THR A C 1
ATOM 698 O O . THR A 1 90 ? 6.796 -6.885 -8.639 1.00 90.25 90 THR A O 1
ATOM 701 N N . CYS A 1 91 ? 6.505 -5.259 -7.117 1.00 87.94 91 CYS A N 1
ATOM 702 C CA . CYS A 1 91 ? 7.646 -5.629 -6.284 1.00 87.94 91 CYS A CA 1
ATOM 703 C C . CYS A 1 91 ? 7.355 -6.736 -5.261 1.00 87.94 91 CYS A C 1
ATOM 705 O O . CYS A 1 91 ? 8.274 -7.190 -4.587 1.00 87.94 91 CYS A O 1
ATOM 707 N N . GLY A 1 92 ? 6.107 -7.207 -5.165 1.00 83.94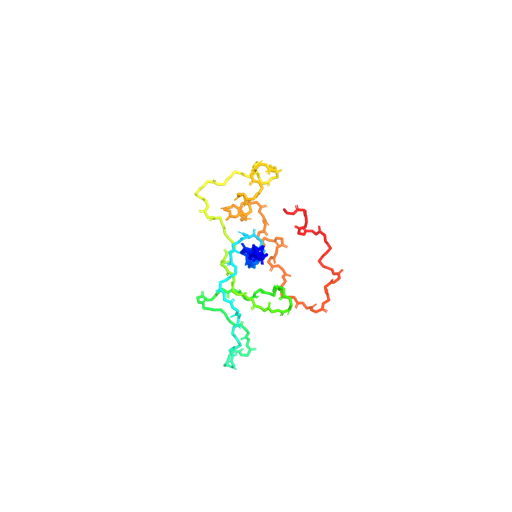 92 GLY A N 1
ATOM 708 C CA . GLY A 1 92 ? 5.709 -8.300 -4.274 1.00 83.94 92 GLY A CA 1
ATOM 709 C C . GLY A 1 92 ? 5.488 -7.907 -2.809 1.00 83.94 92 GLY A C 1
ATOM 710 O O . GLY A 1 92 ? 5.134 -8.770 -2.004 1.00 83.94 92 GLY A O 1
ATOM 711 N N . TYR A 1 93 ? 5.612 -6.625 -2.460 1.00 82.00 93 TYR A N 1
ATOM 712 C CA . TYR A 1 93 ? 5.494 -6.117 -1.089 1.00 82.00 93 TYR A CA 1
ATOM 713 C C . TYR A 1 93 ? 4.118 -6.353 -0.465 1.00 82.00 93 TYR A C 1
ATOM 715 O O . TYR A 1 93 ? 4.024 -6.541 0.744 1.00 82.00 93 TYR A O 1
ATOM 723 N N . CYS A 1 94 ? 3.058 -6.406 -1.273 1.00 77.75 94 CYS A N 1
ATOM 724 C CA . CYS A 1 94 ? 1.718 -6.737 -0.782 1.00 77.75 94 CYS A CA 1
ATOM 725 C C . CYS A 1 94 ? 1.679 -8.141 -0.163 1.00 77.75 94 CYS A C 1
ATOM 727 O O . CYS A 1 94 ? 1.339 -8.314 1.005 1.00 77.75 94 CYS A O 1
ATOM 729 N N . THR A 1 95 ? 2.190 -9.139 -0.888 1.00 67.81 95 THR A N 1
ATOM 730 C CA . THR A 1 95 ? 2.107 -10.550 -0.475 1.00 67.81 95 THR A CA 1
ATOM 731 C C . THR A 1 95 ? 2.945 -10.890 0.755 1.00 67.81 95 THR A C 1
ATOM 733 O O . THR A 1 95 ? 2.617 -11.823 1.491 1.00 67.81 95 THR A O 1
ATOM 736 N N . CYS A 1 96 ? 4.007 -10.122 1.004 1.00 59.12 96 CYS A N 1
ATOM 737 C CA . CYS A 1 96 ? 4.818 -10.238 2.211 1.00 59.12 96 CYS A CA 1
ATOM 738 C C . CYS A 1 96 ? 4.056 -9.796 3.469 1.00 59.12 96 CYS A C 1
ATOM 740 O O . CYS A 1 96 ? 4.410 -10.210 4.572 1.00 59.12 96 CYS A O 1
ATOM 742 N N . CYS A 1 97 ? 3.006 -8.987 3.316 1.00 54.69 97 CYS A N 1
ATOM 743 C CA . CYS A 1 97 ? 2.271 -8.376 4.418 1.00 54.69 97 CYS A CA 1
ATOM 744 C C . CYS A 1 97 ? 0.805 -8.835 4.530 1.00 54.6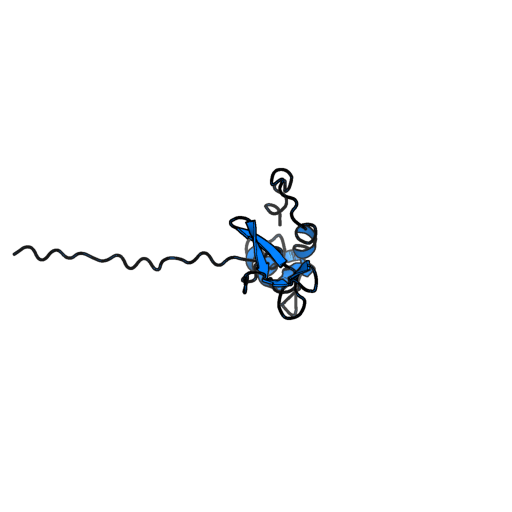9 97 CYS A C 1
ATOM 746 O O . CYS A 1 97 ? 0.222 -8.699 5.603 1.00 54.69 97 CYS A O 1
ATOM 748 N N . ASP A 1 98 ? 0.236 -9.443 3.484 1.00 47.56 98 ASP A N 1
ATOM 749 C CA . ASP A 1 98 ? -1.175 -9.871 3.413 1.00 47.56 98 ASP A CA 1
ATOM 750 C C . ASP A 1 98 ? -1.546 -11.038 4.362 1.00 47.56 98 ASP A C 1
ATOM 752 O O . ASP A 1 98 ? -2.713 -11.395 4.500 1.00 47.56 98 ASP A O 1
ATOM 756 N N . LYS A 1 99 ? -0.582 -11.671 5.051 1.00 44.72 99 LYS A N 1
ATOM 757 C CA . LYS A 1 99 ? -0.826 -12.876 5.877 1.00 44.72 99 LYS A CA 1
ATOM 758 C C . LYS A 1 99 ? -0.978 -12.642 7.382 1.00 44.72 99 LYS A C 1
ATOM 760 O O . LYS A 1 99 ? -0.692 -13.553 8.160 1.00 44.72 99 LYS A O 1
ATOM 765 N N . HIS A 1 100 ? -1.448 -11.479 7.826 1.00 44.16 100 HIS A N 1
ATOM 766 C CA . HIS A 1 100 ? -1.625 -11.242 9.261 1.00 44.16 100 HIS A CA 1
ATOM 767 C C . HIS A 1 100 ? -2.990 -10.651 9.621 1.00 44.16 100 HIS A C 1
ATOM 769 O O . HIS A 1 100 ? -3.123 -9.477 9.951 1.00 44.16 100 HIS A O 1
ATOM 775 N N . SER A 1 101 ? -3.981 -11.535 9.769 1.00 40.97 101 SER A N 1
ATOM 776 C CA . SER A 1 101 ? -4.792 -11.503 10.989 1.00 40.97 101 SER A CA 1
ATOM 777 C C . SER A 1 101 ? -3.816 -11.692 12.156 1.00 40.97 101 SER A C 1
ATOM 779 O O . SER A 1 101 ? -3.404 -12.812 12.431 1.00 40.97 101 SER A O 1
ATOM 781 N N . TRP A 1 102 ? -3.337 -10.604 12.760 1.00 39.16 102 TRP A N 1
ATOM 782 C CA . TRP A 1 102 ? -2.370 -10.631 13.861 1.00 39.16 102 TRP A CA 1
ATOM 783 C C . TRP A 1 102 ? -2.937 -11.415 15.060 1.00 39.16 102 TRP A C 1
ATOM 785 O O . TRP A 1 102 ? -3.836 -10.899 15.725 1.00 39.16 102 TRP A O 1
ATOM 795 N N . PRO A 1 103 ? -2.425 -12.608 15.422 1.00 34.66 103 PRO A N 1
ATOM 796 C CA . PRO A 1 103 ? -2.766 -13.237 16.684 1.00 34.66 103 PRO A CA 1
ATOM 797 C C . PRO A 1 103 ? -1.621 -12.961 17.661 1.00 34.66 103 PRO A C 1
ATOM 799 O O . PRO A 1 103 ? -0.635 -13.682 17.610 1.00 34.66 103 PRO A O 1
ATOM 802 N N . VAL A 1 104 ? -1.723 -11.905 18.484 1.00 37.84 104 VAL A N 1
ATOM 803 C CA . VAL A 1 104 ? -1.146 -11.682 19.849 1.00 37.84 104 VAL A CA 1
ATOM 804 C C . VAL A 1 104 ? 0.208 -12.318 20.265 1.00 37.84 104 VAL A C 1
ATOM 806 O O . VAL A 1 104 ? 0.554 -12.382 21.441 1.00 37.84 104 VAL A O 1
ATOM 809 N N . ARG A 1 105 ? 1.051 -12.760 19.337 1.00 34.75 105 ARG A N 1
ATOM 810 C CA . ARG A 1 105 ? 2.385 -13.319 19.569 1.00 34.75 105 ARG A CA 1
ATOM 811 C C . ARG A 1 105 ? 3.334 -12.728 18.544 1.00 34.75 105 ARG A C 1
ATOM 813 O O . ARG A 1 105 ? 3.739 -13.367 17.577 1.00 34.75 105 ARG A O 1
ATOM 820 N N . ALA A 1 106 ? 3.701 -11.483 18.819 1.00 39.00 106 ALA A N 1
ATOM 821 C CA . ALA A 1 106 ? 4.701 -10.665 18.141 1.00 39.00 106 ALA A CA 1
ATOM 822 C C . ALA A 1 106 ? 6.147 -11.218 18.229 1.00 39.00 106 ALA A C 1
ATOM 824 O O . ALA A 1 106 ? 7.094 -10.464 18.409 1.00 39.00 106 ALA A O 1
ATOM 825 N N . LEU A 1 107 ? 6.345 -12.533 18.115 1.00 35.31 107 LEU A N 1
ATOM 826 C CA . LEU A 1 107 ? 7.667 -13.176 18.147 1.00 35.31 107 LEU A CA 1
ATOM 827 C C . LEU A 1 107 ? 7.991 -13.968 16.872 1.00 35.31 107 LEU A C 1
ATOM 829 O O . LEU A 1 107 ? 9.095 -14.487 16.752 1.00 35.31 107 LEU A O 1
ATOM 833 N N . LEU A 1 108 ? 7.064 -14.038 15.909 1.00 38.03 108 LEU A N 1
ATOM 834 C CA . LEU A 1 108 ? 7.255 -14.736 14.630 1.00 38.03 108 LEU A CA 1
ATOM 835 C C . LEU A 1 108 ? 6.794 -13.913 13.412 1.00 38.03 108 LEU A C 1
ATOM 837 O O . LEU A 1 108 ? 6.391 -14.486 12.405 1.00 38.03 108 LEU A O 1
ATOM 841 N N . CYS A 1 109 ? 6.928 -12.586 13.453 1.00 38.47 109 CYS A N 1
ATOM 842 C CA 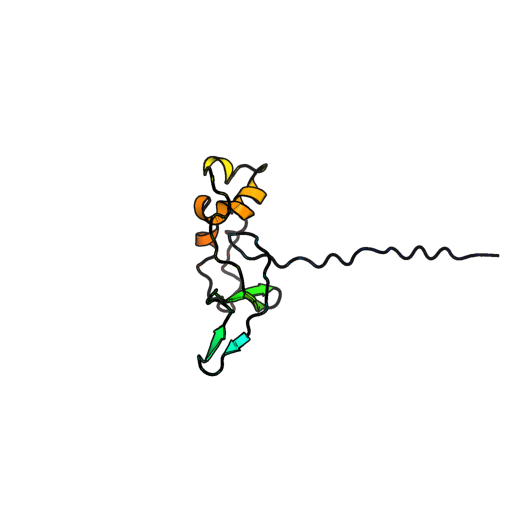. CYS A 1 109 ? 7.262 -11.843 12.232 1.00 38.47 109 CYS A CA 1
ATOM 843 C C . CYS A 1 109 ? 8.786 -11.664 12.238 1.00 38.47 109 CYS A C 1
ATOM 845 O O . CYS A 1 109 ? 9.275 -10.629 12.694 1.00 38.47 109 CYS A O 1
ATOM 847 N N . PRO A 1 110 ? 9.567 -12.698 11.866 1.00 35.19 110 PRO A N 1
ATOM 848 C CA . PRO A 1 110 ? 11.008 -12.637 11.969 1.00 35.19 110 PRO A CA 1
ATOM 849 C C . PRO A 1 110 ? 11.501 -11.783 10.817 1.00 35.19 110 PRO A C 1
ATOM 851 O O . PRO A 1 110 ? 11.587 -12.304 9.716 1.00 35.19 110 PRO A O 1
ATOM 854 N N . VAL A 1 111 ? 11.830 -10.509 11.038 1.00 42.44 111 VAL A N 1
ATOM 855 C CA . VAL A 1 111 ? 12.894 -9.837 10.258 1.00 42.44 111 VAL A CA 1
ATOM 856 C C . VAL A 1 111 ? 12.653 -9.790 8.719 1.00 42.44 111 VAL A C 1
ATOM 858 O O . VAL A 1 111 ? 13.506 -9.362 7.956 1.00 42.44 111 VAL A O 1
ATOM 861 N N . SER A 1 112 ? 11.482 -10.211 8.218 1.00 38.25 112 SER A N 1
ATOM 862 C CA . SER A 1 112 ? 11.224 -10.488 6.792 1.00 38.25 112 SER A CA 1
ATOM 863 C C . SER A 1 112 ? 10.482 -9.346 6.109 1.00 38.25 112 SER A C 1
ATOM 865 O O . SER A 1 112 ? 10.463 -9.283 4.886 1.00 38.25 112 SER A O 1
ATOM 867 N N . CYS A 1 113 ? 9.948 -8.402 6.891 1.00 43.22 113 CYS A N 1
ATOM 868 C CA . CYS A 1 113 ? 9.591 -7.078 6.386 1.00 43.22 113 CYS A CA 1
ATOM 869 C C . CYS A 1 113 ? 10.801 -6.129 6.343 1.00 43.22 113 CYS A C 1
ATOM 871 O O . CYS A 1 113 ? 10.716 -5.107 5.681 1.00 43.22 113 CYS A O 1
ATOM 873 N N . GLU A 1 114 ? 11.923 -6.444 7.009 1.00 38.31 114 GLU A N 1
ATOM 874 C CA . GLU A 1 114 ? 13.167 -5.659 6.876 1.00 38.31 114 GLU A CA 1
ATOM 875 C C . GLU A 1 114 ? 13.927 -5.979 5.573 1.00 38.31 114 GLU A C 1
ATOM 877 O O . GLU A 1 114 ? 14.883 -5.285 5.234 1.00 38.31 114 GLU A O 1
ATOM 882 N N . LEU A 1 115 ? 13.504 -7.024 4.845 1.00 38.12 115 LEU A N 1
ATOM 883 C CA . LEU A 1 115 ? 14.037 -7.419 3.535 1.00 38.12 115 LEU A CA 1
ATOM 884 C C . LEU A 1 115 ? 13.098 -7.096 2.352 1.00 38.12 115 LEU A C 1
ATOM 886 O O . LEU A 1 115 ? 13.412 -7.488 1.227 1.00 38.12 115 LEU A O 1
ATOM 890 N N . CYS A 1 116 ? 11.977 -6.407 2.599 1.00 41.12 116 CYS A N 1
ATOM 891 C CA . CYS A 1 116 ? 11.168 -5.766 1.556 1.00 41.12 116 CYS A CA 1
ATOM 892 C C . CYS A 1 116 ? 11.682 -4.345 1.285 1.00 41.12 116 CYS A C 1
ATOM 894 O O . CYS A 1 116 ? 11.944 -3.621 2.272 1.00 41.12 116 CYS A O 1
#

Radius of gyration: 19.03 Å; chains: 1; bounding box: 42×60×47 Å

Sequence (116 aa):
MITSVILLCLFPLSRAVLTCPGNLGPAYLECKYDEDLGQDVCPAGTECVTLRDEKKYCCPPCEDLAERCDPKYCNNMRYLRKMHTECAKTCGYCTCCDKHSWPVRALLCPVSCELC

Foldseek 3Di:
DDPPPPVPPPPPPPPPFFADWLQRHGFDAFWDQDPVVRGTDDPPGADWDQDPPRTTTGDDDRAAQDPDDDCVCCPPPVCVNVCSNHVSVVVVRCVLRVPDPPDPDPPPVPCSSVVD

pLDDT: mean 71.87, std 19.35, range [34.66, 94.25]

Organism: NCBI:txid289476

InterPro domains:
  IPR003582 ShKT domain [PF01549] (61-94)
  IPR003582 ShKT domain [PS51670] (62-94)
  IPR003582 ShKT domain [SM00254] (61-95)